Protein AF-A0A522BGG6-F1 (afdb_monomer_lite)

Foldseek 3Di:
DDDPPPPPPPPPPDDPPPPPDDDVVVVVVVVVVCVVVVVVVVPDDPVVVLVVLVVVLVVCVVCLVVQQVVCCVPVVDHSVRCCVPPNVVSVVVSVVD

Secondary structure (DSSP, 8-state):
------------------PPPPPHHHHHHHHHHHHHHHHHHHT--HHHHHHHHHHHHHHHHHTHHHHHHHHHHHH---HHHHIIIIIHHHHHHHHH-

pLDDT: mean 86.9, std 21.2, range [35.53, 98.5]

Structure (mmCIF, N/CA/C/O backbone):
data_AF-A0A522BGG6-F1
#
_entry.id   AF-A0A522BGG6-F1
#
loop_
_atom_site.group_PDB
_atom_site.id
_atom_site.type_symbol
_atom_site.label_atom_id
_atom_site.label_alt_id
_atom_site.label_comp_id
_atom_site.label_asym_id
_atom_site.label_entity_id
_atom_site.label_seq_id
_atom_site.pdbx_PDB_ins_code
_atom_site.Cartn_x
_atom_site.Cartn_y
_atom_site.Cartn_z
_atom_site.occupancy
_atom_site.B_iso_or_equiv
_atom_site.auth_seq_id
_atom_site.auth_comp_id
_atom_site.auth_asym_id
_atom_site.auth_atom_id
_atom_site.pdbx_PDB_model_num
ATOM 1 N N . MET A 1 1 ? 29.669 -10.636 12.052 1.00 41.34 1 MET A N 1
ATOM 2 C CA . MET A 1 1 ? 28.210 -10.412 12.015 1.00 41.34 1 MET A CA 1
ATOM 3 C C . MET A 1 1 ? 27.788 -10.436 10.559 1.00 41.34 1 MET A C 1
ATOM 5 O O . MET A 1 1 ? 28.209 -9.569 9.805 1.00 41.34 1 MET A O 1
ATOM 9 N N . SER A 1 2 ? 27.131 -11.521 10.144 1.00 35.53 2 SER A N 1
ATOM 10 C CA . SER A 1 2 ? 26.875 -11.835 8.736 1.00 35.53 2 SER A CA 1
ATOM 11 C C . SER A 1 2 ? 25.923 -10.834 8.097 1.00 35.53 2 SER A C 1
ATOM 13 O O . SER A 1 2 ? 24.804 -10.642 8.564 1.00 35.53 2 SER A O 1
ATOM 15 N N . LYS A 1 3 ? 26.384 -10.248 6.992 1.00 37.72 3 LYS A N 1
ATOM 16 C CA . LYS A 1 3 ? 25.592 -9.503 6.020 1.00 37.72 3 LYS A CA 1
ATOM 17 C C . LYS A 1 3 ? 24.549 -10.471 5.453 1.00 37.72 3 LYS A C 1
ATOM 19 O O . LYS A 1 3 ? 24.913 -11.407 4.744 1.00 37.72 3 LYS A O 1
ATOM 24 N N . ALA A 1 4 ? 23.285 -10.303 5.838 1.00 39.62 4 ALA A N 1
ATOM 25 C CA . ALA A 1 4 ? 22.186 -11.039 5.232 1.00 39.62 4 ALA A CA 1
ATOM 26 C C . ALA A 1 4 ? 22.231 -10.769 3.725 1.00 39.62 4 ALA A C 1
ATOM 28 O O . ALA A 1 4 ? 22.196 -9.617 3.290 1.00 39.62 4 ALA A O 1
ATOM 29 N N . ALA A 1 5 ? 22.409 -11.834 2.947 1.00 38.56 5 ALA A N 1
ATOM 30 C CA . ALA A 1 5 ? 22.349 -11.773 1.503 1.00 38.56 5 ALA A CA 1
ATOM 31 C C . ALA A 1 5 ? 20.930 -11.344 1.124 1.00 38.56 5 ALA A C 1
ATOM 33 O O . ALA A 1 5 ? 19.994 -12.138 1.202 1.00 38.56 5 ALA A O 1
ATOM 34 N N . LEU A 1 6 ? 20.779 -10.072 0.753 1.00 42.31 6 LEU A N 1
ATOM 35 C CA . LEU A 1 6 ? 19.661 -9.610 -0.051 1.00 42.31 6 LEU A CA 1
ATOM 36 C C . LEU A 1 6 ? 19.679 -10.480 -1.306 1.00 42.31 6 LEU A C 1
ATOM 38 O O . LEU A 1 6 ? 20.552 -10.329 -2.161 1.00 42.31 6 LEU A O 1
ATOM 42 N N . GLN A 1 7 ? 18.780 -11.462 -1.366 1.00 39.28 7 GLN A N 1
ATOM 43 C CA . GLN A 1 7 ? 18.488 -12.151 -2.610 1.00 39.28 7 GLN A CA 1
ATOM 44 C C . GLN A 1 7 ? 17.995 -11.074 -3.567 1.00 39.28 7 GLN A C 1
ATOM 46 O O . GLN A 1 7 ? 16.889 -10.558 -3.429 1.00 39.28 7 GLN A O 1
ATOM 51 N N . SER A 1 8 ? 18.869 -10.691 -4.493 1.00 39.06 8 SER A N 1
ATOM 52 C CA . SER A 1 8 ? 18.529 -9.845 -5.618 1.00 39.06 8 SER A CA 1
ATOM 53 C C . SER A 1 8 ? 17.423 -10.555 -6.384 1.00 39.06 8 SER A C 1
ATOM 55 O O . SER A 1 8 ? 17.674 -11.557 -7.060 1.00 39.06 8 SER A O 1
ATOM 57 N N . VAL A 1 9 ? 16.193 -10.063 -6.251 1.00 42.69 9 VAL A N 1
ATOM 58 C CA . VAL A 1 9 ? 15.140 -10.380 -7.211 1.00 42.69 9 VAL A CA 1
ATOM 59 C C . VAL A 1 9 ? 15.704 -9.977 -8.575 1.00 42.69 9 VAL A C 1
ATOM 61 O O . VAL A 1 9 ? 16.193 -8.851 -8.694 1.00 42.69 9 VAL A O 1
ATOM 64 N N . PRO A 1 10 ? 15.749 -10.878 -9.571 1.00 42.41 10 PRO A N 1
ATOM 65 C CA . PRO A 1 10 ? 16.278 -10.536 -10.879 1.00 42.41 10 PRO A CA 1
ATOM 66 C C . PRO A 1 10 ? 15.454 -9.371 -11.427 1.00 42.41 10 PRO A C 1
ATOM 68 O O . PRO A 1 10 ? 14.290 -9.536 -11.788 1.00 42.41 10 PRO A O 1
ATOM 71 N N . HIS A 1 11 ? 16.056 -8.181 -11.442 1.00 47.38 11 HIS A N 1
ATOM 72 C CA . HIS A 1 11 ? 15.507 -7.029 -12.130 1.00 47.38 11 HIS A CA 1
ATOM 73 C C . HIS A 1 11 ? 15.612 -7.352 -13.612 1.00 47.38 11 HIS A C 1
ATOM 75 O O . HIS A 1 11 ? 16.683 -7.251 -14.215 1.00 47.38 11 HIS A O 1
ATOM 81 N N . VAL A 1 12 ? 14.505 -7.801 -14.194 1.00 44.97 12 VAL A N 1
ATOM 82 C CA . VAL A 1 12 ? 14.378 -7.871 -15.641 1.00 44.97 12 VAL A CA 1
ATOM 83 C C . VAL A 1 12 ? 14.496 -6.428 -16.117 1.00 44.97 12 VAL A C 1
ATOM 85 O O . VAL A 1 12 ? 13.587 -5.626 -15.936 1.00 44.97 12 VAL A O 1
ATOM 88 N N . ALA A 1 13 ? 15.658 -6.067 -16.658 1.00 43.06 13 ALA A N 1
ATOM 89 C CA . ALA A 1 13 ? 15.787 -4.912 -17.529 1.00 43.06 13 ALA A CA 1
ATOM 90 C C . ALA A 1 13 ? 14.985 -5.220 -18.801 1.00 43.06 13 ALA A C 1
ATOM 92 O O . ALA A 1 13 ? 15.541 -5.607 -19.825 1.00 43.06 13 ALA A O 1
ATOM 93 N N . ALA A 1 14 ? 13.662 -5.152 -18.699 1.00 41.19 14 ALA A N 1
ATOM 94 C CA . ALA A 1 14 ? 12.788 -5.098 -19.849 1.00 41.19 14 ALA A CA 1
ATOM 95 C C . ALA A 1 14 ? 12.532 -3.625 -20.128 1.00 41.19 14 ALA A C 1
ATOM 97 O O . ALA A 1 14 ? 12.340 -2.820 -19.215 1.00 41.19 14 ALA A O 1
ATOM 98 N N . ALA A 1 15 ? 12.558 -3.292 -21.413 1.00 43.41 15 ALA A N 1
ATOM 99 C CA . ALA A 1 15 ? 11.989 -2.074 -21.946 1.00 43.41 15 ALA A CA 1
ATOM 100 C C . ALA A 1 15 ? 10.569 -1.852 -21.393 1.00 43.41 15 ALA A C 1
ATOM 102 O O . ALA A 1 15 ? 9.989 -2.733 -20.765 1.00 43.41 15 ALA A O 1
ATOM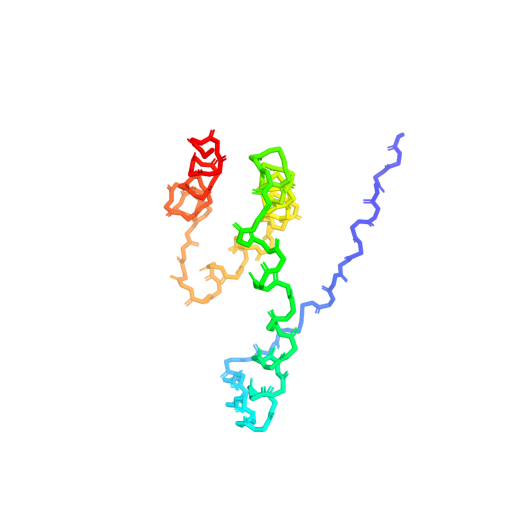 103 N N . ALA A 1 16 ? 9.994 -0.686 -21.665 1.00 47.66 16 ALA A N 1
ATOM 104 C CA . ALA A 1 16 ? 8.581 -0.390 -21.467 1.00 47.66 16 ALA A CA 1
ATOM 105 C C . ALA A 1 16 ? 7.654 -1.313 -22.302 1.00 47.66 16 ALA A C 1
ATOM 107 O O . ALA A 1 16 ? 6.881 -0.841 -23.132 1.00 47.66 16 ALA A O 1
ATOM 108 N N . ASP A 1 17 ? 7.732 -2.629 -22.102 1.00 51.19 17 ASP A N 1
ATOM 109 C CA . ASP A 1 17 ? 6.668 -3.569 -22.392 1.00 51.19 17 ASP A CA 1
ATOM 110 C C . ASP A 1 17 ? 5.553 -3.192 -21.429 1.00 51.19 17 ASP A C 1
ATOM 112 O O . ASP A 1 17 ? 5.585 -3.510 -20.237 1.00 51.19 17 ASP A O 1
ATOM 116 N N . ALA A 1 18 ? 4.606 -2.412 -21.947 1.00 62.81 18 ALA A N 1
ATOM 117 C CA . ALA A 1 18 ? 3.340 -2.168 -21.293 1.00 62.81 18 ALA A CA 1
ATOM 118 C C . ALA A 1 18 ? 2.842 -3.511 -20.756 1.00 62.81 18 ALA A C 1
ATOM 120 O O . ALA A 1 18 ? 2.663 -4.458 -21.529 1.00 62.81 18 ALA A O 1
ATOM 121 N N . LEU A 1 19 ? 2.679 -3.607 -19.432 1.00 72.06 19 LEU A N 1
ATOM 122 C CA . LEU A 1 19 ? 2.017 -4.758 -18.835 1.00 72.06 19 LEU A CA 1
ATOM 123 C C . LEU A 1 19 ? 0.735 -4.987 -19.645 1.00 72.06 19 LEU A C 1
ATOM 125 O O . LEU A 1 19 ? -0.009 -4.024 -19.853 1.00 72.06 19 LEU A O 1
ATOM 129 N N . PRO A 1 20 ? 0.506 -6.200 -20.176 1.00 85.25 20 PRO A N 1
ATOM 130 C CA . PRO A 1 20 ? -0.661 -6.435 -21.002 1.00 85.25 20 PRO A CA 1
ATOM 131 C C . PRO A 1 20 ? -1.908 -6.088 -20.197 1.00 85.25 20 PRO A C 1
ATOM 133 O O . PRO A 1 20 ? -1.978 -6.360 -18.993 1.00 85.25 20 PRO A O 1
ATOM 136 N N . GLU A 1 21 ? -2.890 -5.495 -20.874 1.00 89.94 21 GLU A N 1
ATOM 137 C CA . GLU A 1 21 ? -4.181 -5.216 -20.260 1.00 89.94 21 GLU A CA 1
ATOM 138 C C . GLU A 1 21 ? -4.721 -6.479 -19.586 1.00 89.94 21 GLU A C 1
ATOM 140 O O . GLU A 1 21 ? -4.656 -7.589 -20.126 1.00 89.94 21 GLU A O 1
ATOM 145 N N . THR A 1 22 ? -5.221 -6.316 -18.363 1.00 93.25 22 THR A N 1
ATOM 146 C CA . THR A 1 22 ? -5.668 -7.457 -17.563 1.00 93.25 22 THR A CA 1
ATOM 147 C C . THR A 1 22 ? -6.949 -8.037 -18.159 1.00 93.25 22 THR A C 1
ATOM 149 O O . THR A 1 22 ? -7.907 -7.305 -18.400 1.00 93.25 22 THR A O 1
ATOM 152 N N . ASP A 1 23 ? -7.001 -9.361 -18.335 1.00 95.75 23 ASP A N 1
ATOM 153 C CA . ASP A 1 23 ? -8.206 -10.071 -18.785 1.00 95.75 23 ASP A CA 1
ATOM 154 C C . ASP A 1 23 ? -9.428 -9.689 -17.914 1.00 95.75 23 ASP A C 1
ATOM 156 O O . ASP A 1 23 ? -9.404 -9.903 -16.693 1.00 95.75 23 ASP A O 1
ATOM 160 N N . PRO A 1 24 ? -10.524 -9.169 -18.502 1.00 97.12 24 PRO A N 1
ATOM 161 C CA . PRO A 1 24 ? -11.744 -8.841 -17.767 1.00 97.12 24 PRO A CA 1
ATOM 162 C C . PRO A 1 24 ? -12.299 -9.999 -16.923 1.00 97.12 24 PRO A C 1
ATOM 164 O O . PRO A 1 24 ? -12.865 -9.765 -15.849 1.00 97.12 24 PRO A O 1
ATOM 167 N N . ALA A 1 25 ? -12.119 -11.253 -17.352 1.00 97.62 25 ALA A N 1
ATOM 168 C CA . ALA A 1 25 ? -12.531 -12.415 -16.569 1.00 97.62 25 ALA A CA 1
ATOM 169 C C . ALA A 1 25 ? -11.704 -12.559 -15.278 1.00 97.62 25 ALA A C 1
ATOM 171 O O . ALA A 1 25 ? -12.248 -12.913 -14.225 1.00 97.62 25 ALA A O 1
ATOM 172 N N . LEU A 1 26 ? -10.407 -12.233 -15.319 1.00 96.75 26 LEU A N 1
ATOM 173 C CA . LEU A 1 26 ? -9.553 -12.194 -14.132 1.00 96.75 26 LEU A CA 1
ATOM 174 C C . LEU A 1 26 ? -9.961 -11.055 -13.194 1.00 96.75 26 LEU A C 1
ATOM 176 O O . LEU A 1 26 ? -10.093 -11.291 -11.991 1.00 96.75 26 LEU A O 1
ATOM 180 N N . VAL A 1 27 ? -10.238 -9.861 -13.731 1.00 97.31 27 VAL A N 1
ATOM 181 C CA . VAL A 1 27 ? -10.749 -8.727 -12.939 1.00 97.31 27 VAL A CA 1
ATOM 182 C C . VAL A 1 27 ? -12.010 -9.138 -12.182 1.00 97.31 27 VAL A C 1
ATOM 184 O O . VAL A 1 27 ? -12.102 -8.934 -10.968 1.00 97.31 27 VAL A O 1
ATOM 187 N N . ARG A 1 28 ? -12.957 -9.797 -12.866 1.00 98.19 28 ARG A N 1
ATOM 188 C CA . ARG A 1 28 ? -14.196 -10.255 -12.231 1.00 98.19 28 ARG A CA 1
ATOM 189 C C . ARG A 1 28 ? -13.936 -11.263 -11.115 1.00 98.19 28 ARG A C 1
ATOM 191 O O . ARG A 1 28 ? -14.482 -11.120 -10.023 1.00 98.19 28 ARG A O 1
ATOM 198 N N . ARG A 1 29 ? -13.065 -12.244 -11.361 1.00 98.31 29 ARG A N 1
ATOM 199 C CA . ARG A 1 29 ? -12.691 -13.250 -10.357 1.00 98.31 29 ARG A CA 1
ATOM 200 C C . ARG A 1 29 ? -12.064 -12.628 -9.112 1.00 98.31 29 ARG A C 1
ATOM 202 O O . ARG A 1 29 ? -12.423 -13.019 -8.004 1.00 98.31 29 ARG A O 1
ATOM 209 N N . VAL A 1 30 ? -11.138 -11.681 -9.275 1.00 97.81 30 VAL A N 1
ATOM 210 C CA . VAL A 1 30 ? -10.480 -11.007 -8.142 1.00 97.81 30 VAL A CA 1
ATOM 211 C C . VAL A 1 30 ? -11.488 -10.173 -7.353 1.00 97.81 30 VAL A C 1
ATOM 213 O O . VAL A 1 30 ? -11.513 -10.259 -6.125 1.00 97.81 30 VAL A O 1
ATOM 216 N N . PHE A 1 31 ? -12.359 -9.427 -8.037 1.00 97.94 31 PHE A N 1
ATOM 217 C CA . PHE A 1 31 ? -13.428 -8.663 -7.393 1.00 97.94 31 PHE A CA 1
ATOM 218 C C . PHE A 1 31 ? -14.346 -9.564 -6.554 1.00 97.94 31 PHE A C 1
ATOM 220 O O . PHE A 1 31 ? -14.570 -9.305 -5.368 1.00 97.94 31 PHE A O 1
ATOM 227 N N . ASP A 1 32 ? -14.825 -10.666 -7.135 1.00 98.44 32 ASP A N 1
ATOM 228 C CA . ASP A 1 32 ? -15.707 -11.604 -6.439 1.00 98.44 32 ASP A CA 1
ATOM 229 C C . ASP A 1 32 ? -14.993 -12.262 -5.237 1.00 98.44 32 ASP A C 1
ATOM 231 O O . ASP A 1 32 ? -15.588 -12.415 -4.165 1.00 98.44 32 ASP A O 1
ATOM 235 N N . ALA A 1 33 ? -13.690 -12.555 -5.353 1.00 98.12 33 ALA A N 1
ATOM 236 C CA . ALA A 1 33 ? -12.876 -13.098 -4.262 1.00 98.12 33 ALA A CA 1
ATOM 237 C C . ALA A 1 33 ? -12.697 -12.120 -3.082 1.00 98.12 33 ALA A C 1
ATOM 239 O O . ALA A 1 33 ? -12.581 -12.545 -1.928 1.00 98.12 33 ALA A O 1
ATOM 240 N N . GLN A 1 34 ? -12.724 -10.807 -3.328 1.00 98.38 34 GLN A N 1
ATOM 241 C CA . GLN A 1 34 ? -12.621 -9.798 -2.268 1.00 98.38 34 GLN A CA 1
ATOM 242 C C . GLN A 1 34 ? -13.900 -9.686 -1.421 1.00 98.38 34 GLN A C 1
ATOM 244 O O . GLN A 1 34 ? -13.829 -9.237 -0.272 1.00 98.38 34 GLN A O 1
ATOM 249 N N . ARG A 1 35 ? -15.060 -10.134 -1.930 1.00 98.19 35 ARG A N 1
ATOM 250 C CA . ARG A 1 35 ? -16.384 -9.933 -1.306 1.00 98.19 35 ARG A CA 1
ATOM 251 C C . ARG A 1 35 ? -16.444 -10.366 0.159 1.00 98.19 35 ARG A C 1
ATOM 253 O O . ARG A 1 35 ? -16.919 -9.611 1.007 1.00 98.19 35 ARG A O 1
ATOM 260 N N . ALA A 1 36 ? -15.966 -11.569 0.472 1.00 97.88 36 ALA A N 1
ATOM 261 C CA . ALA A 1 36 ? -16.014 -12.099 1.837 1.00 97.88 36 ALA A CA 1
ATOM 262 C C . ALA A 1 36 ? -15.139 -11.283 2.805 1.00 97.88 36 ALA A C 1
ATOM 264 O O . ALA A 1 36 ? -15.528 -11.023 3.945 1.00 97.88 36 ALA A O 1
ATOM 265 N N . THR A 1 37 ? -13.968 -10.837 2.343 1.00 97.69 37 THR A N 1
ATOM 266 C CA . THR A 1 37 ? -13.065 -9.981 3.121 1.00 97.69 37 THR A CA 1
ATOM 267 C C . THR A 1 37 ? -13.657 -8.593 3.337 1.00 97.69 37 THR A C 1
ATOM 269 O O . THR A 1 37 ? -13.652 -8.115 4.469 1.00 97.69 37 THR A O 1
ATOM 272 N N . ALA A 1 38 ? -14.244 -7.989 2.302 1.00 97.75 38 ALA A N 1
ATOM 273 C CA . ALA A 1 38 ? -14.900 -6.689 2.405 1.00 97.75 38 ALA A CA 1
ATOM 274 C C . ALA A 1 38 ? -16.033 -6.696 3.447 1.00 97.75 38 ALA A C 1
ATOM 276 O O . ALA A 1 38 ? -16.119 -5.785 4.268 1.00 97.75 38 ALA A O 1
ATOM 277 N N . LEU A 1 39 ? -16.866 -7.746 3.464 1.00 98.12 39 LEU A N 1
ATOM 278 C CA . LEU A 1 39 ? -17.922 -7.907 4.470 1.00 98.12 39 LEU A CA 1
ATOM 279 C C . LEU A 1 39 ? -17.350 -8.028 5.887 1.00 98.12 39 LEU A C 1
ATOM 281 O O . LEU A 1 39 ? -17.786 -7.301 6.776 1.00 98.12 39 LEU A O 1
ATOM 285 N N . ARG A 1 40 ? -16.336 -8.881 6.082 1.00 97.69 40 ARG A N 1
ATOM 286 C CA . ARG A 1 40 ? -15.669 -9.067 7.382 1.00 97.69 40 ARG A CA 1
ATOM 287 C C . ARG A 1 40 ? -15.043 -7.774 7.908 1.00 97.69 40 ARG A C 1
ATOM 289 O O . ARG A 1 40 ? -15.045 -7.525 9.107 1.00 97.69 40 ARG A O 1
ATOM 296 N N . TRP A 1 41 ? -14.497 -6.939 7.028 1.00 97.50 41 TRP A N 1
ATOM 297 C CA . TRP A 1 41 ? -13.817 -5.710 7.436 1.00 97.50 41 TRP A CA 1
ATOM 298 C C . TRP A 1 41 ? -14.767 -4.612 7.923 1.00 97.50 41 TRP A C 1
ATOM 300 O O . TRP A 1 41 ? -14.354 -3.804 8.754 1.00 97.50 41 TRP A O 1
ATOM 310 N N . ARG A 1 42 ? -16.036 -4.602 7.493 1.00 97.38 42 ARG A N 1
ATOM 311 C CA . ARG A 1 42 ? -17.041 -3.622 7.960 1.00 97.38 42 ARG A CA 1
ATOM 312 C C . ARG A 1 42 ? -17.343 -3.731 9.450 1.00 97.38 42 ARG A C 1
ATOM 314 O O . ARG A 1 42 ? -17.715 -2.742 10.064 1.00 97.38 42 ARG A O 1
ATOM 321 N N . THR A 1 43 ? -17.164 -4.917 10.020 1.00 97.25 43 THR A N 1
ATOM 322 C CA . THR A 1 43 ? -17.363 -5.179 11.450 1.00 97.25 43 THR A CA 1
ATOM 323 C C . THR A 1 43 ? -16.041 -5.317 12.205 1.00 97.25 43 THR A C 1
ATOM 325 O O . THR A 1 43 ? -16.042 -5.772 13.343 1.00 97.25 43 THR A O 1
ATOM 328 N N . SER A 1 44 ? -14.907 -4.968 11.580 1.00 97.88 44 SER A N 1
ATOM 329 C CA . SER A 1 44 ? -13.595 -5.058 12.229 1.00 97.88 44 SER A CA 1
ATOM 330 C C . SER A 1 44 ? -13.382 -3.954 13.259 1.00 97.88 44 SER A C 1
ATOM 332 O O . SER A 1 44 ? -13.829 -2.813 13.107 1.00 97.88 44 SER A O 1
ATOM 334 N N . THR A 1 45 ? -12.639 -4.295 14.300 1.00 98.06 45 THR A N 1
ATOM 335 C CA . THR A 1 45 ? -12.252 -3.383 15.373 1.00 98.06 45 THR A CA 1
ATOM 336 C C . THR A 1 45 ? -11.159 -2.414 14.921 1.00 98.06 45 THR A C 1
ATOM 338 O O . THR A 1 45 ? -10.465 -2.634 13.924 1.00 98.06 45 THR A O 1
ATOM 341 N N . ALA A 1 46 ? -10.969 -1.332 15.680 1.00 97.56 46 ALA A N 1
ATOM 342 C CA . ALA A 1 46 ? -9.861 -0.407 15.450 1.00 97.56 46 ALA A CA 1
ATOM 343 C C . ALA A 1 46 ? -8.497 -1.111 15.545 1.00 97.56 46 ALA A C 1
ATOM 345 O O . ALA A 1 46 ? -7.664 -0.939 14.660 1.00 97.56 46 ALA A O 1
ATOM 346 N N . ALA A 1 47 ? -8.305 -1.984 16.540 1.00 97.44 47 ALA A N 1
ATOM 347 C CA . ALA A 1 47 ? -7.066 -2.740 16.713 1.00 97.44 47 ALA A CA 1
ATOM 348 C C . ALA A 1 47 ? -6.724 -3.596 15.478 1.00 97.44 47 ALA A C 1
ATOM 350 O O . ALA A 1 47 ? -5.596 -3.577 14.992 1.00 97.44 47 ALA A O 1
ATOM 351 N N . GLU A 1 48 ? -7.708 -4.289 14.898 1.00 98.00 48 GLU A N 1
ATOM 352 C CA . GLU A 1 48 ? -7.501 -5.089 13.683 1.00 98.00 48 GLU A CA 1
ATOM 353 C C . GLU A 1 48 ? -7.210 -4.238 12.439 1.00 98.00 48 GLU A C 1
ATOM 355 O O . GLU A 1 48 ? -6.574 -4.721 11.495 1.00 98.00 48 GLU A O 1
ATOM 360 N N . ARG A 1 49 ? -7.708 -2.995 12.377 1.00 97.75 49 ARG A N 1
ATOM 361 C CA . ARG A 1 49 ? -7.351 -2.047 11.309 1.00 97.75 49 ARG A CA 1
ATOM 362 C C . ARG A 1 49 ? -5.916 -1.558 11.479 1.00 97.75 49 ARG A C 1
ATOM 364 O O . ARG A 1 49 ? -5.153 -1.649 10.521 1.00 97.75 49 ARG A O 1
ATOM 371 N N . ILE A 1 50 ? -5.533 -1.163 12.692 1.00 97.50 50 ILE A N 1
ATOM 372 C CA . ILE A 1 50 ? -4.175 -0.711 13.026 1.00 97.50 50 ILE A CA 1
ATOM 373 C C . ILE A 1 50 ? -3.141 -1.780 12.660 1.00 97.50 50 ILE A C 1
ATOM 375 O O . ILE A 1 50 ? -2.156 -1.473 11.996 1.00 97.50 50 ILE A O 1
ATOM 379 N N . VAL A 1 51 ? -3.393 -3.054 12.979 1.00 98.00 51 VAL A N 1
ATOM 380 C CA . VAL A 1 51 ? -2.484 -4.156 12.604 1.00 98.00 51 VAL A CA 1
ATOM 381 C C . VAL A 1 51 ? -2.269 -4.237 11.086 1.00 98.00 51 VAL A C 1
ATOM 383 O O . VAL A 1 51 ? -1.160 -4.505 10.626 1.00 98.00 51 VAL A O 1
ATOM 386 N N . ARG A 1 52 ? -3.308 -4.004 10.274 1.00 97.81 52 ARG A N 1
ATOM 387 C CA . ARG A 1 52 ? -3.179 -4.000 8.806 1.00 97.81 52 ARG A CA 1
ATOM 388 C C . ARG A 1 52 ? -2.411 -2.780 8.301 1.00 97.81 52 ARG A C 1
ATOM 390 O O . ARG A 1 52 ? -1.592 -2.936 7.402 1.00 97.81 52 ARG A O 1
ATOM 397 N N . LEU A 1 53 ? -2.638 -1.608 8.889 1.00 98.06 53 LEU A N 1
ATOM 398 C CA . LEU A 1 53 ? -1.911 -0.384 8.544 1.00 98.06 53 LEU A CA 1
ATOM 399 C C . LEU A 1 53 ? -0.422 -0.489 8.900 1.00 98.06 53 LEU A C 1
ATOM 401 O O . LEU A 1 53 ? 0.429 -0.134 8.091 1.00 98.06 53 LEU A O 1
ATOM 405 N N . GLN A 1 54 ? -0.090 -1.083 10.047 1.00 97.81 54 GLN A N 1
ATOM 406 C CA . GLN A 1 54 ? 1.295 -1.373 10.425 1.00 97.81 54 GLN A CA 1
ATOM 407 C C . GLN A 1 54 ? 1.970 -2.321 9.427 1.00 97.81 54 GLN A C 1
ATOM 409 O O . GLN A 1 54 ? 3.091 -2.062 9.004 1.00 97.81 54 GLN A O 1
ATOM 414 N N . ARG A 1 55 ? 1.267 -3.366 8.966 1.00 98.31 55 ARG A N 1
ATOM 415 C CA . ARG A 1 55 ? 1.783 -4.249 7.905 1.00 98.31 55 ARG A CA 1
ATOM 416 C C . ARG A 1 55 ? 2.020 -3.509 6.588 1.00 98.31 55 ARG A C 1
ATOM 418 O O . ARG A 1 55 ? 2.997 -3.808 5.913 1.00 98.31 55 ARG A O 1
ATOM 425 N N . LEU A 1 56 ? 1.154 -2.559 6.224 1.00 98.12 56 LEU A N 1
ATOM 426 C CA . LEU A 1 56 ? 1.354 -1.718 5.040 1.00 98.12 56 LEU A CA 1
ATOM 427 C C . LEU A 1 56 ? 2.602 -0.840 5.191 1.00 98.12 56 LEU A C 1
ATOM 429 O O . LEU A 1 56 ? 3.444 -0.833 4.300 1.00 98.12 56 LEU A O 1
ATOM 433 N N . ARG A 1 57 ? 2.756 -0.160 6.332 1.00 98.31 57 ARG A N 1
ATOM 434 C CA . ARG A 1 57 ? 3.952 0.633 6.656 1.00 98.31 57 ARG A CA 1
ATOM 435 C C . ARG A 1 57 ? 5.228 -0.197 6.531 1.00 98.31 57 ARG A C 1
ATOM 437 O O . ARG A 1 57 ? 6.174 0.222 5.873 1.00 98.31 57 ARG A O 1
ATOM 444 N N . ASP A 1 58 ? 5.244 -1.378 7.141 1.00 98.50 58 ASP A N 1
ATOM 445 C CA . ASP A 1 58 ? 6.414 -2.256 7.140 1.00 98.50 58 ASP A CA 1
ATOM 446 C C . ASP A 1 58 ? 6.723 -2.773 5.723 1.00 98.50 58 ASP A C 1
ATOM 448 O O . ASP A 1 58 ? 7.888 -2.876 5.333 1.00 98.50 58 ASP A O 1
ATOM 452 N N . ALA A 1 59 ? 5.694 -3.040 4.912 1.00 98.25 5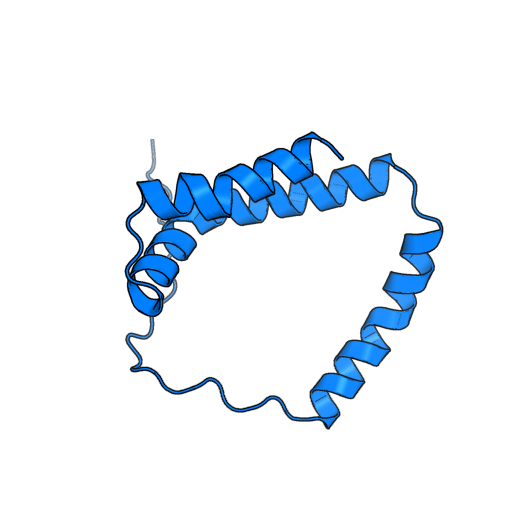9 ALA A N 1
ATOM 453 C CA . ALA A 1 59 ? 5.859 -3.399 3.506 1.00 98.25 59 ALA A CA 1
ATOM 454 C C . ALA A 1 59 ? 6.475 -2.253 2.686 1.00 98.25 59 ALA A C 1
ATOM 456 O O . ALA A 1 59 ? 7.407 -2.498 1.926 1.00 98.25 59 ALA A O 1
ATOM 457 N N . VAL A 1 60 ? 6.015 -1.010 2.874 1.00 97.88 60 VAL A N 1
ATOM 458 C CA . VAL A 1 60 ? 6.581 0.172 2.198 1.00 97.88 60 VAL A CA 1
ATOM 459 C C . VAL A 1 60 ? 8.054 0.353 2.566 1.00 97.88 60 VAL A C 1
ATOM 461 O O . VAL A 1 60 ? 8.896 0.463 1.680 1.00 97.88 60 VAL A O 1
ATOM 464 N N . LEU A 1 61 ? 8.383 0.314 3.861 1.00 98.00 61 LEU A N 1
ATOM 465 C CA . LEU A 1 61 ? 9.759 0.490 4.335 1.00 98.00 61 LEU A CA 1
ATOM 466 C C . LEU A 1 61 ? 10.689 -0.636 3.864 1.00 98.00 61 LEU A C 1
ATOM 468 O O . LEU A 1 61 ? 11.817 -0.373 3.460 1.00 98.00 61 LEU A O 1
ATOM 472 N N . SER A 1 62 ? 10.220 -1.887 3.869 1.00 98.25 62 SER A N 1
ATOM 473 C CA . SER A 1 62 ? 11.024 -3.027 3.397 1.00 98.25 62 SER A CA 1
ATOM 474 C C . SER A 1 62 ? 11.292 -3.017 1.889 1.00 98.25 62 SER A C 1
ATOM 476 O O . SER A 1 62 ? 12.226 -3.683 1.448 1.00 98.25 62 SER A O 1
ATOM 478 N N . HIS A 1 63 ? 10.516 -2.258 1.111 1.00 97.94 63 HIS A N 1
ATOM 479 C CA . HIS A 1 63 ? 10.676 -2.120 -0.339 1.00 97.94 63 HIS A CA 1
ATOM 480 C C . HIS A 1 63 ? 11.149 -0.720 -0.758 1.00 97.94 63 HIS A C 1
ATOM 482 O O . HIS A 1 63 ? 11.089 -0.402 -1.944 1.00 97.94 63 HIS A O 1
ATOM 488 N N . GLN A 1 64 ? 11.633 0.113 0.171 1.00 97.31 64 GLN A N 1
ATOM 489 C CA . GLN A 1 64 ? 12.014 1.503 -0.109 1.00 97.31 64 GLN A CA 1
ATOM 490 C C . GLN A 1 64 ? 13.025 1.619 -1.264 1.00 97.31 64 GLN A C 1
ATOM 492 O O . GLN A 1 64 ? 12.770 2.358 -2.210 1.00 97.31 64 GLN A O 1
ATOM 497 N N . ASP A 1 65 ? 14.099 0.825 -1.255 1.00 97.75 65 ASP A N 1
ATOM 498 C CA . ASP A 1 65 ? 15.111 0.842 -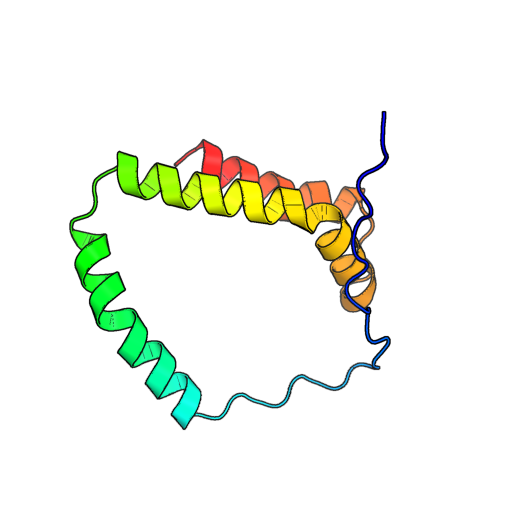2.325 1.00 97.75 65 ASP A CA 1
ATOM 499 C C . ASP A 1 65 ? 14.522 0.454 -3.694 1.00 97.75 65 ASP A C 1
ATOM 501 O O . ASP A 1 65 ? 14.865 1.033 -4.727 1.00 97.75 65 ASP A O 1
ATOM 505 N N . ALA A 1 66 ? 13.602 -0.518 -3.713 1.00 97.62 66 ALA A N 1
ATOM 506 C CA . ALA A 1 66 ? 12.930 -0.950 -4.936 1.00 97.62 66 ALA A CA 1
ATOM 507 C C . ALA A 1 66 ? 11.973 0.130 -5.462 1.00 97.62 66 ALA A C 1
ATOM 509 O O . ALA A 1 66 ? 11.902 0.357 -6.668 1.00 97.62 66 ALA A O 1
ATOM 510 N N . LEU A 1 67 ? 11.277 0.828 -4.560 1.00 97.50 67 LEU A N 1
ATOM 511 C CA . LEU A 1 67 ? 10.435 1.970 -4.904 1.00 97.50 67 LEU A CA 1
ATOM 512 C C . LEU A 1 67 ? 11.280 3.116 -5.466 1.00 97.50 67 LEU A C 1
ATOM 514 O O . LEU A 1 67 ? 10.936 3.648 -6.517 1.00 97.50 67 LEU A O 1
ATOM 518 N N . HIS A 1 68 ? 12.407 3.463 -4.838 1.00 98.19 68 HIS A N 1
ATOM 519 C CA . HIS A 1 68 ? 13.326 4.482 -5.360 1.00 98.19 68 HIS A CA 1
ATOM 520 C C . HIS A 1 68 ? 13.801 4.153 -6.776 1.00 98.19 68 HIS A C 1
ATOM 522 O O . HIS A 1 68 ? 13.761 5.021 -7.647 1.00 98.19 68 HIS A O 1
ATOM 528 N N . ALA A 1 69 ? 14.203 2.902 -7.023 1.00 97.38 69 ALA A N 1
ATOM 529 C CA . ALA A 1 69 ? 14.626 2.455 -8.346 1.00 97.38 69 ALA A CA 1
ATOM 530 C C . ALA A 1 69 ? 13.496 2.569 -9.385 1.00 97.38 69 ALA A C 1
ATOM 532 O O . ALA A 1 69 ? 13.716 3.120 -10.463 1.00 97.38 69 ALA A O 1
ATOM 533 N N . ALA A 1 70 ? 12.282 2.121 -9.045 1.00 96.69 70 ALA A N 1
ATOM 534 C CA . ALA A 1 70 ? 11.122 2.207 -9.932 1.00 96.69 70 ALA A CA 1
ATOM 535 C C . ALA A 1 70 ? 10.737 3.664 -10.241 1.00 96.69 70 ALA A C 1
ATOM 537 O O . ALA A 1 70 ? 10.585 4.036 -11.400 1.00 9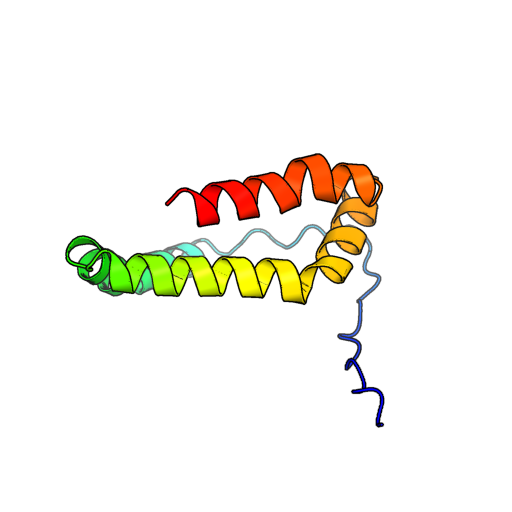6.69 70 ALA A O 1
ATOM 538 N N . PHE A 1 71 ? 10.673 4.535 -9.230 1.00 97.44 71 PHE A N 1
ATOM 539 C CA . PHE A 1 71 ? 10.376 5.956 -9.427 1.00 97.44 71 PHE A CA 1
ATOM 540 C C . PHE A 1 71 ? 11.446 6.681 -10.254 1.00 97.44 71 PHE A C 1
ATOM 542 O O . PHE A 1 71 ? 11.114 7.562 -11.053 1.00 97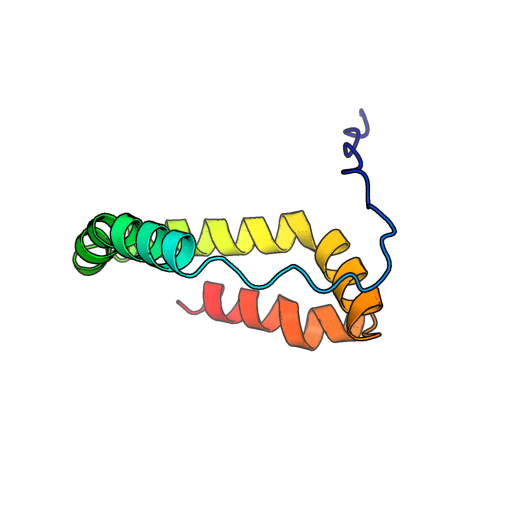.44 71 PHE A O 1
ATOM 549 N N . ALA A 1 72 ? 12.720 6.318 -10.100 1.00 96.94 72 ALA A N 1
ATOM 550 C CA . ALA A 1 72 ? 13.785 6.841 -10.946 1.00 96.94 72 ALA A CA 1
ATOM 551 C C . ALA A 1 72 ? 13.640 6.358 -12.399 1.00 96.94 72 ALA A C 1
ATOM 553 O O . ALA A 1 72 ? 13.812 7.151 -13.326 1.00 96.94 72 ALA A O 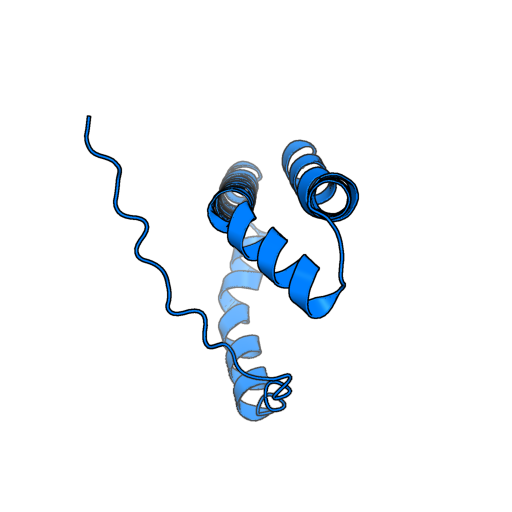1
ATOM 554 N N . GLN A 1 73 ? 13.289 5.088 -12.609 1.00 95.56 73 GLN A N 1
ATOM 555 C CA . GLN A 1 73 ? 13.109 4.515 -13.942 1.00 95.56 73 GLN A CA 1
ATOM 556 C C . GLN A 1 73 ? 11.888 5.103 -14.667 1.00 95.56 73 GLN A C 1
ATOM 558 O O . GLN A 1 73 ? 12.011 5.560 -15.805 1.00 95.56 73 GLN A O 1
ATOM 563 N N . ASP A 1 74 ? 10.734 5.128 -14.004 1.00 95.06 74 ASP A N 1
ATOM 564 C CA . ASP A 1 74 ? 9.450 5.441 -14.636 1.00 95.06 74 ASP A CA 1
ATOM 565 C C . ASP A 1 74 ? 9.170 6.947 -14.660 1.00 95.06 74 ASP A C 1
ATOM 567 O O . ASP A 1 74 ? 8.612 7.477 -15.621 1.00 95.06 74 ASP A O 1
ATOM 571 N N . MET A 1 75 ? 9.576 7.657 -13.603 1.00 95.12 75 MET A N 1
ATOM 572 C CA . MET A 1 75 ? 9.236 9.069 -13.391 1.00 95.12 75 MET A CA 1
ATOM 573 C C . MET A 1 75 ? 10.454 9.995 -13.328 1.00 95.12 75 MET A C 1
ATOM 575 O O . MET A 1 75 ? 10.279 11.210 -13.263 1.00 95.12 75 MET A O 1
ATOM 579 N N . ARG A 1 76 ? 11.681 9.452 -13.352 1.00 96.94 76 ARG A N 1
ATOM 580 C CA . ARG A 1 76 ? 12.944 10.208 -13.219 1.00 96.94 76 ARG A CA 1
ATOM 581 C C . ARG A 1 76 ? 13.046 11.031 -11.930 1.00 96.94 76 ARG A C 1
ATOM 583 O O . ARG A 1 76 ? 13.779 12.019 -11.892 1.00 96.94 76 ARG A O 1
ATOM 590 N N . LYS A 1 77 ? 12.340 10.618 -10.874 1.00 96.62 77 LYS A N 1
ATOM 591 C CA . LYS A 1 77 ? 12.419 11.254 -9.553 1.00 96.62 77 LYS A CA 1
ATOM 592 C C . LYS A 1 77 ? 13.712 10.855 -8.847 1.00 96.62 77 LYS A C 1
ATOM 594 O O . LYS A 1 77 ? 14.138 9.703 -8.924 1.00 96.62 77 LYS A O 1
ATOM 599 N N . ASN A 1 78 ? 14.334 11.798 -8.142 1.00 97.94 78 ASN A N 1
ATOM 600 C CA . ASN A 1 78 ? 15.461 11.487 -7.259 1.00 97.94 78 ASN A CA 1
ATOM 601 C C . ASN A 1 78 ? 14.962 10.998 -5.885 1.00 97.94 78 ASN A C 1
ATOM 603 O O . ASN A 1 78 ? 13.812 11.234 -5.523 1.00 97.94 78 ASN A O 1
ATOM 607 N N . VAL A 1 79 ? 15.836 10.355 -5.104 1.00 98.25 79 VAL A N 1
ATOM 608 C CA . VAL A 1 79 ? 15.493 9.768 -3.791 1.00 98.25 79 VAL A CA 1
ATOM 609 C C . VAL A 1 79 ? 14.813 10.770 -2.853 1.00 98.25 79 VAL A C 1
ATOM 611 O O . VAL A 1 79 ? 13.786 10.447 -2.266 1.00 98.25 79 VAL A O 1
ATOM 614 N N . MET A 1 80 ? 15.330 11.999 -2.760 1.00 98.06 80 MET A N 1
ATOM 615 C CA . MET A 1 80 ? 14.769 13.025 -1.872 1.00 98.06 80 MET A CA 1
ATOM 616 C C . MET A 1 80 ? 13.343 13.413 -2.265 1.00 98.06 80 MET A C 1
ATOM 618 O O . MET A 1 80 ? 12.497 13.632 -1.401 1.00 98.06 80 MET A O 1
ATOM 622 N N . GLU A 1 81 ? 13.074 13.491 -3.567 1.00 98.38 81 GLU A N 1
ATOM 623 C CA . GLU A 1 81 ? 11.738 13.767 -4.085 1.00 98.38 81 GLU A CA 1
ATOM 624 C C . GLU A 1 81 ? 10.771 12.608 -3.808 1.00 98.38 81 GLU A C 1
ATOM 626 O O . GLU A 1 81 ? 9.640 12.850 -3.392 1.00 98.38 81 GLU A O 1
ATOM 631 N N . VAL A 1 82 ? 11.208 11.357 -3.989 1.00 98.38 82 VAL A N 1
ATOM 632 C CA . VAL A 1 82 ? 10.378 10.172 -3.702 1.00 98.38 82 VAL A CA 1
ATOM 633 C C . VAL A 1 82 ? 10.067 10.064 -2.212 1.00 98.38 82 VAL A C 1
ATOM 635 O O . VAL A 1 82 ? 8.915 9.853 -1.833 1.00 98.38 82 VAL A O 1
ATOM 638 N N . ASP A 1 83 ? 11.070 10.251 -1.354 1.00 98.38 83 ASP A N 1
ATOM 639 C CA . ASP A 1 83 ? 10.872 10.208 0.091 1.00 98.38 83 ASP A CA 1
ATOM 640 C C . ASP A 1 83 ? 9.906 11.305 0.546 1.00 98.38 83 ASP A C 1
ATOM 642 O O . ASP A 1 83 ? 8.949 11.021 1.265 1.00 98.38 83 ASP A O 1
ATOM 646 N N . GLY A 1 84 ? 10.123 12.543 0.094 1.00 98.06 84 GLY A N 1
ATOM 647 C CA . GLY A 1 84 ? 9.317 13.697 0.487 1.00 98.06 84 GLY A CA 1
ATOM 648 C C . GLY A 1 84 ? 7.868 13.642 0.004 1.00 98.06 84 GLY A C 1
ATOM 649 O O . GLY A 1 84 ? 6.966 13.987 0.766 1.00 98.06 84 GLY A O 1
ATOM 650 N N . ASN A 1 85 ? 7.644 13.203 -1.236 1.00 97.44 85 ASN A N 1
ATOM 651 C CA . ASN A 1 85 ? 6.340 13.335 -1.888 1.00 97.44 85 ASN A CA 1
ATOM 652 C C . ASN A 1 85 ? 5.522 12.042 -1.917 1.00 97.44 85 ASN A C 1
ATOM 654 O O . ASN A 1 85 ? 4.305 12.120 -2.044 1.00 97.44 85 ASN A O 1
ATOM 658 N N . GLU A 1 86 ? 6.155 10.872 -1.803 1.00 97.81 86 GLU A N 1
ATOM 659 C CA . GLU A 1 86 ? 5.469 9.585 -1.980 1.00 97.81 86 GLU A CA 1
ATOM 660 C C . GLU A 1 86 ? 5.529 8.727 -0.713 1.00 97.81 86 GLU A C 1
ATOM 662 O O . GLU A 1 86 ? 4.504 8.240 -0.240 1.00 97.81 86 GLU A O 1
ATOM 667 N N . ILE A 1 87 ? 6.717 8.556 -0.119 1.00 98.00 87 ILE A N 1
ATOM 668 C CA . ILE A 1 87 ? 6.888 7.643 1.021 1.00 98.00 87 ILE A CA 1
ATOM 669 C C . ILE A 1 87 ? 6.441 8.298 2.328 1.00 98.00 87 ILE A C 1
ATOM 671 O O . ILE A 1 87 ? 5.580 7.753 3.021 1.00 98.00 87 ILE A O 1
ATOM 675 N N . LEU A 1 88 ? 6.991 9.463 2.683 1.00 97.94 88 LEU A N 1
ATOM 676 C CA . LEU A 1 88 ? 6.666 10.127 3.949 1.00 97.94 88 LEU A CA 1
ATOM 677 C C . LEU A 1 88 ? 5.169 10.443 4.099 1.00 97.94 88 LEU A C 1
ATOM 679 O O . LEU A 1 88 ? 4.657 10.196 5.194 1.00 97.94 88 LEU A O 1
ATOM 683 N N . PRO A 1 89 ? 4.436 10.899 3.062 1.00 97.94 89 PRO A N 1
ATOM 684 C CA . PRO A 1 89 ? 2.992 11.094 3.171 1.00 97.94 89 PRO A CA 1
ATOM 685 C C . PRO A 1 89 ? 2.241 9.801 3.506 1.00 97.94 89 PRO A C 1
ATOM 687 O O . PRO A 1 89 ? 1.425 9.796 4.421 1.00 97.94 89 PRO A O 1
ATOM 690 N N . VAL A 1 90 ? 2.574 8.672 2.869 1.00 97.44 90 VAL A N 1
ATOM 691 C CA . VAL A 1 90 ? 1.953 7.371 3.188 1.00 97.44 90 VAL A CA 1
ATOM 692 C C . VAL A 1 90 ? 2.227 6.959 4.637 1.00 97.44 90 VAL A C 1
ATOM 694 O O . VAL A 1 90 ? 1.326 6.485 5.331 1.00 97.44 90 VAL A O 1
ATOM 697 N N . LEU A 1 91 ? 3.458 7.148 5.124 1.00 98.12 91 LEU A N 1
ATOM 698 C CA . LEU A 1 91 ? 3.810 6.828 6.511 1.00 98.12 91 LEU A CA 1
ATOM 699 C C . LEU A 1 91 ? 3.103 7.749 7.518 1.00 98.12 91 LEU A C 1
ATOM 701 O O . LEU A 1 91 ? 2.727 7.288 8.597 1.00 98.12 91 LEU A O 1
ATOM 705 N N . ALA A 1 92 ? 2.920 9.027 7.174 1.00 98.00 92 ALA A N 1
ATOM 706 C CA . ALA A 1 92 ? 2.200 9.992 7.998 1.00 98.00 92 ALA A CA 1
ATOM 707 C C . ALA A 1 92 ? 0.713 9.625 8.117 1.00 98.00 92 ALA A C 1
ATOM 709 O O . ALA A 1 92 ? 0.215 9.519 9.233 1.00 98.00 92 ALA A O 1
ATOM 710 N N . GLU A 1 93 ? 0.043 9.311 7.005 1.00 97.56 93 GLU A N 1
ATOM 711 C CA . GLU A 1 93 ? -1.366 8.888 7.012 1.00 97.56 93 GLU A CA 1
ATOM 712 C C . GLU A 1 93 ? -1.579 7.595 7.815 1.00 97.56 93 GLU A C 1
ATOM 714 O O . GLU A 1 93 ? -2.551 7.462 8.555 1.00 97.56 93 GLU A O 1
ATOM 719 N N . VAL A 1 94 ? -0.647 6.637 7.737 1.00 97.50 94 VAL A N 1
ATOM 720 C CA . VAL A 1 94 ? -0.709 5.420 8.566 1.00 97.50 94 VAL A CA 1
ATOM 721 C C . VAL A 1 94 ? -0.561 5.731 10.059 1.00 97.50 94 VAL A C 1
ATOM 723 O O . VAL A 1 94 ? -1.187 5.065 10.881 1.00 97.50 94 VAL A O 1
ATOM 726 N N . ARG A 1 95 ? 0.285 6.697 10.427 1.00 96.12 95 ARG A N 1
ATOM 727 C CA . ARG A 1 95 ? 0.487 7.104 11.826 1.00 96.12 95 ARG A CA 1
ATOM 728 C C . ARG A 1 95 ? -0.742 7.819 12.395 1.00 96.12 95 ARG A C 1
ATOM 730 O O . ARG A 1 95 ? -1.000 7.676 13.587 1.00 96.12 95 ARG A O 1
ATOM 737 N N . ASP A 1 96 ? -1.450 8.584 11.571 1.00 95.44 96 ASP A N 1
ATOM 738 C CA . ASP A 1 96 ? -2.562 9.437 12.002 1.00 95.44 96 ASP A CA 1
ATOM 739 C C . ASP A 1 96 ? -3.912 8.676 12.104 1.00 95.44 96 ASP A C 1
ATOM 741 O O . ASP A 1 96 ? -4.874 9.208 12.663 1.00 95.44 96 ASP A O 1
ATOM 745 N N . ALA A 1 97 ? -3.978 7.436 11.596 1.00 85.44 97 ALA A N 1
ATOM 746 C CA . ALA A 1 97 ? -5.166 6.568 11.528 1.00 85.44 97 ALA A CA 1
ATOM 747 C C . ALA A 1 97 ? -5.483 5.761 12.805 1.00 85.44 97 ALA A C 1
ATOM 749 O O . ALA A 1 97 ? -6.693 5.525 13.056 1.00 85.44 97 ALA A O 1
#

Sequence (97 aa):
MSKAALQSVPHVAAAADALPETDPALVRRVFDAQRATALRWRTSTAAERIVRLQRLRDAVLSHQDALHAAFAQDMRKNVMEVDGNEILPVLAEVRDA

Radius of gyration: 17.75 Å; chains: 1; bounding box: 46×27×39 Å